Protein AF-A0A537KUQ1-F1 (afdb_monomer)

Radius of gyration: 18.04 Å; Cα contacts (8 Å, |Δi|>4): 59; chains: 1; bounding box: 42×28×40 Å

Sequence (91 aa):
MAKSVTTCGCISVNAVKQKFPTDVSLRELKQFMATHLAGEMCDKCREVVETEIGTTLFYLAALCGLLDLNLEEVLEKEHARVSALGVFNLT

Mean predicted aligned error: 4.82 Å

Structure (mmCIF, N/CA/C/O backbone):
data_AF-A0A537KUQ1-F1
#
_entry.id   AF-A0A537KUQ1-F1
#
loop_
_atom_site.group_PDB
_atom_site.id
_atom_site.type_symbol
_atom_site.label_atom_id
_atom_site.label_alt_id
_atom_site.label_comp_id
_atom_site.label_asym_id
_atom_site.label_entity_id
_atom_site.label_seq_id
_atom_site.pdbx_PDB_ins_code
_atom_site.Cartn_x
_atom_site.Cartn_y
_atom_site.Cartn_z
_atom_site.occupancy
_atom_site.B_iso_or_equiv
_atom_site.auth_seq_id
_atom_site.auth_comp_id
_atom_site.auth_asym_id
_atom_site.auth_atom_id
_atom_site.pdbx_PDB_model_num
ATOM 1 N N . MET A 1 1 ? -4.894 -9.682 -6.428 1.00 83.31 1 MET A N 1
ATOM 2 C CA . MET A 1 1 ? -3.635 -9.844 -7.195 1.00 83.31 1 MET A CA 1
ATOM 3 C C . MET A 1 1 ? -3.465 -11.218 -7.851 1.00 83.31 1 MET A C 1
ATOM 5 O O . MET A 1 1 ? -3.402 -11.263 -9.067 1.00 83.31 1 MET A O 1
ATOM 9 N N . ALA A 1 2 ? -3.415 -12.353 -7.135 1.00 91.25 2 ALA A N 1
ATOM 10 C CA . ALA A 1 2 ? -3.176 -13.657 -7.793 1.00 91.25 2 ALA A CA 1
ATOM 11 C C . ALA A 1 2 ? -4.200 -13.967 -8.907 1.00 91.25 2 ALA A C 1
ATOM 13 O O . 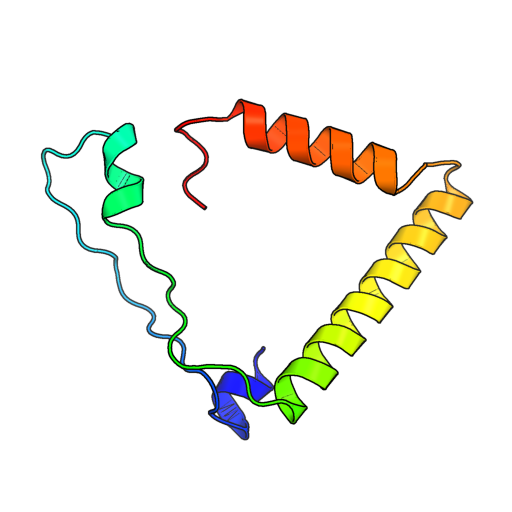ALA A 1 2 ? -3.823 -14.228 -10.045 1.00 91.25 2 ALA A O 1
ATOM 14 N N . LYS A 1 3 ? -5.497 -13.801 -8.612 1.00 91.88 3 LYS A N 1
ATOM 15 C CA . LYS A 1 3 ? -6.597 -13.974 -9.577 1.00 91.88 3 LYS A CA 1
ATOM 16 C C . LYS A 1 3 ? -6.461 -13.105 -10.833 1.00 91.88 3 LYS A C 1
ATOM 18 O O . LYS A 1 3 ? -6.796 -13.57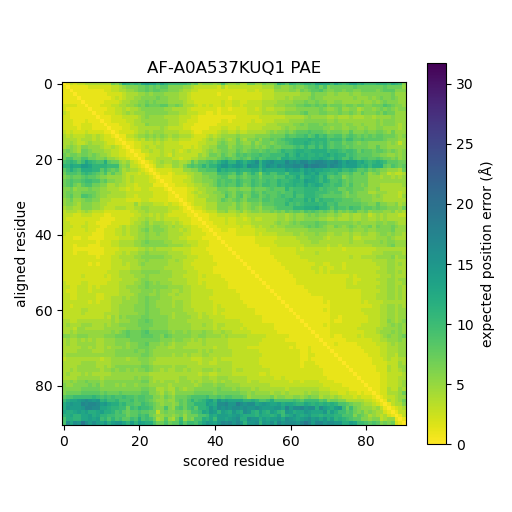3 -11.916 1.00 91.88 3 LYS A O 1
ATOM 23 N N . SER A 1 4 ? -6.010 -11.855 -10.702 1.00 95.94 4 SER A N 1
ATOM 24 C CA . SER A 1 4 ? -5.883 -10.931 -11.839 1.00 95.94 4 SER A CA 1
ATOM 25 C C . SER A 1 4 ? -4.752 -11.329 -12.793 1.00 95.94 4 SER A C 1
ATOM 27 O O . SER A 1 4 ? -4.815 -10.974 -13.964 1.00 95.94 4 SER A O 1
ATOM 29 N N . VAL A 1 5 ? -3.778 -12.111 -12.310 1.00 96.69 5 VAL A N 1
ATOM 30 C CA . VAL A 1 5 ? -2.645 -12.632 -13.090 1.00 96.69 5 VAL A CA 1
ATOM 31 C C . VAL A 1 5 ? -2.923 -14.026 -13.651 1.00 96.69 5 VAL A C 1
ATOM 33 O O . VAL A 1 5 ? -2.633 -14.288 -14.811 1.00 96.69 5 VAL A O 1
ATOM 36 N N . THR A 1 6 ? -3.477 -14.935 -12.845 1.00 94.50 6 THR A N 1
ATOM 37 C CA . THR A 1 6 ? -3.589 -16.354 -13.220 1.00 94.50 6 THR A CA 1
ATOM 38 C C . THR A 1 6 ? -4.909 -16.683 -13.907 1.00 94.50 6 THR A C 1
ATOM 40 O O . THR A 1 6 ? -4.917 -17.249 -14.993 1.00 94.50 6 THR A O 1
ATOM 43 N N . THR A 1 7 ? -6.035 -16.348 -13.274 1.00 95.62 7 THR A N 1
ATOM 44 C CA . THR A 1 7 ? -7.370 -16.756 -13.737 1.00 95.62 7 THR A CA 1
ATOM 45 C C . THR A 1 7 ? -7.986 -15.746 -14.697 1.00 95.62 7 THR A C 1
ATOM 47 O O . THR A 1 7 ? -8.580 -16.136 -15.693 1.00 95.62 7 THR A O 1
ATOM 50 N N . CYS A 1 8 ? -7.897 -14.452 -14.382 1.00 96.75 8 CYS A N 1
ATOM 51 C CA . CYS A 1 8 ? -8.459 -13.395 -15.222 1.00 96.75 8 CYS A CA 1
ATOM 52 C C . CYS A 1 8 ? -7.494 -12.964 -16.330 1.00 96.75 8 CYS A C 1
ATOM 54 O O . CYS A 1 8 ? -7.944 -12.639 -17.422 1.00 96.75 8 CYS A O 1
ATOM 56 N N . GLY A 1 9 ? -6.192 -12.907 -16.032 1.00 96.12 9 GLY A N 1
ATOM 57 C CA . GLY A 1 9 ? -5.15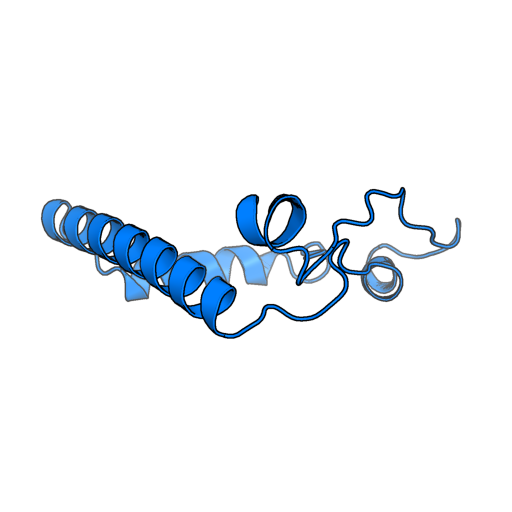8 -12.503 -16.986 1.00 96.12 9 GLY A CA 1
ATOM 58 C C . GLY A 1 9 ? -5.224 -11.042 -17.447 1.00 96.12 9 GLY A C 1
ATOM 59 O O . GLY A 1 9 ? -4.661 -10.723 -18.488 1.00 96.12 9 GLY A O 1
ATOM 60 N N . CYS A 1 10 ? -5.904 -10.146 -16.716 1.00 97.75 10 CYS A N 1
ATOM 61 C CA . CYS A 1 10 ? -5.977 -8.723 -17.085 1.00 97.75 10 CYS A CA 1
ATOM 62 C C . CYS A 1 10 ? -4.648 -7.981 -16.857 1.00 97.75 10 CYS A C 1
ATOM 64 O O . CYS A 1 10 ? -4.392 -6.957 -17.479 1.00 97.75 10 CYS A O 1
ATOM 66 N N . ILE A 1 11 ? -3.796 -8.508 -15.976 1.00 97.06 11 ILE A N 1
ATOM 67 C CA . ILE A 1 11 ? -2.423 -8.037 -15.778 1.00 97.06 11 ILE A CA 1
ATOM 68 C C . ILE A 1 11 ? -1.464 -9.226 -15.821 1.00 97.06 11 ILE A C 1
ATOM 70 O O . ILE A 1 11 ? -1.854 -10.353 -15.516 1.00 97.06 11 ILE A O 1
ATOM 74 N N . SER A 1 12 ? -0.199 -8.980 -16.135 1.00 96.75 12 SER A N 1
ATOM 75 C CA . SER A 1 12 ? 0.872 -9.975 -16.067 1.00 96.75 12 SER A CA 1
ATOM 76 C C . SER A 1 12 ? 2.005 -9.519 -15.149 1.00 96.75 12 SER A C 1
ATOM 78 O O . SER A 1 12 ? 2.185 -8.327 -14.899 1.00 96.75 12 SER A O 1
ATOM 80 N N . VAL A 1 13 ? 2.762 -10.488 -14.621 1.00 95.69 13 VAL A N 1
ATOM 81 C CA . VAL A 1 13 ? 3.968 -10.248 -13.817 1.00 95.69 13 VAL A CA 1
ATOM 82 C C . VAL A 1 13 ? 5.185 -10.672 -14.633 1.00 95.69 13 VAL A C 1
ATOM 84 O O . VAL A 1 13 ? 5.389 -11.858 -14.882 1.00 95.69 13 VAL A O 1
ATOM 87 N N . ASN A 1 14 ? 6.015 -9.709 -15.019 1.00 93.62 14 ASN A N 1
ATOM 88 C CA . ASN A 1 14 ? 7.236 -9.928 -15.787 1.00 93.62 14 ASN A CA 1
ATOM 89 C C . ASN A 1 14 ? 8.445 -9.964 -14.848 1.00 93.62 14 ASN A C 1
ATOM 91 O O . ASN A 1 14 ? 9.177 -8.987 -14.743 1.00 93.62 14 ASN A O 1
ATOM 95 N N . ALA A 1 15 ? 8.652 -11.072 -14.135 1.00 90.75 15 ALA A N 1
ATOM 96 C CA . ALA A 1 15 ? 9.728 -11.198 -13.150 1.00 90.75 15 ALA A CA 1
ATOM 97 C C . ALA A 1 15 ? 11.111 -11.322 -13.820 1.00 90.75 15 ALA A C 1
ATOM 99 O O . ALA A 1 15 ? 11.574 -12.414 -14.145 1.00 90.75 15 ALA A O 1
ATOM 100 N N . VAL A 1 16 ? 11.779 -10.185 -14.021 1.00 90.69 16 VAL A N 1
ATOM 101 C CA . VAL A 1 16 ? 13.119 -10.110 -14.614 1.00 90.69 16 VAL A CA 1
ATOM 102 C C . VAL A 1 16 ? 14.042 -9.217 -13.792 1.00 90.69 16 VAL A C 1
ATOM 104 O O . VAL A 1 16 ? 13.607 -8.250 -13.156 1.00 90.69 16 VAL A O 1
ATOM 107 N N . LYS A 1 17 ? 15.346 -9.524 -13.828 1.00 89.62 17 LYS A N 1
ATOM 108 C CA . LYS A 1 17 ? 16.374 -8.638 -13.274 1.00 89.62 17 LYS A CA 1
ATOM 109 C C . LYS A 1 17 ? 16.354 -7.319 -14.050 1.00 89.62 17 LYS A C 1
ATOM 111 O O . LYS A 1 17 ? 16.507 -7.325 -15.272 1.00 89.62 17 LYS A O 1
ATOM 116 N N . GLN A 1 18 ? 16.175 -6.207 -13.339 1.00 88.44 18 GLN A N 1
ATOM 117 C CA . GLN A 1 18 ? 16.213 -4.877 -13.943 1.00 88.44 18 GLN A CA 1
ATOM 118 C C . GLN A 1 18 ? 17.625 -4.558 -14.439 1.00 88.44 18 GLN A C 1
ATOM 120 O O . GLN A 1 18 ? 18.618 -4.956 -13.824 1.00 88.44 18 GLN A O 1
ATOM 125 N N . LYS A 1 19 ? 17.702 -3.884 -15.587 1.00 89.25 19 LYS A N 1
ATOM 126 C CA . LYS A 1 19 ? 18.957 -3.535 -16.254 1.00 89.25 19 LYS A CA 1
ATOM 127 C C . LYS A 1 19 ? 19.215 -2.046 -16.073 1.00 89.25 19 LYS A C 1
ATOM 129 O O . LYS A 1 19 ? 18.344 -1.239 -16.369 1.00 89.25 19 LYS A O 1
ATOM 134 N N . PHE A 1 20 ? 20.418 -1.709 -15.637 1.00 90.00 20 PHE A N 1
ATOM 135 C CA . PHE A 1 20 ? 20.900 -0.341 -15.491 1.00 90.00 20 PHE A CA 1
ATOM 136 C C . PHE A 1 20 ? 22.410 -0.307 -15.789 1.00 90.00 20 PHE A C 1
ATOM 138 O O . PHE A 1 20 ? 23.063 -1.353 -15.679 1.00 90.00 20 PHE A O 1
ATOM 145 N N . PRO A 1 21 ? 22.966 0.844 -16.207 1.00 90.75 21 PRO A N 1
ATOM 146 C CA . PRO A 1 21 ? 24.398 0.989 -16.463 1.00 90.75 21 PRO A CA 1
ATOM 147 C C . PRO A 1 21 ? 25.242 0.722 -15.209 1.00 90.75 21 PRO A C 1
ATOM 149 O O . PRO A 1 21 ? 24.806 0.981 -14.089 1.00 90.75 21 PRO A O 1
ATOM 152 N N . THR A 1 22 ? 26.462 0.213 -15.379 1.00 86.75 22 THR A N 1
ATOM 153 C CA . THR A 1 22 ? 27.390 -0.053 -14.261 1.00 86.75 22 THR A CA 1
ATOM 154 C C . THR A 1 22 ? 27.920 1.214 -13.587 1.00 86.75 22 THR A C 1
ATOM 156 O O . THR A 1 22 ? 28.419 1.143 -12.470 1.00 86.75 22 THR A O 1
ATOM 159 N N . ASP A 1 23 ? 27.821 2.353 -14.263 1.00 89.00 23 ASP A N 1
ATOM 160 C CA . ASP A 1 23 ? 28.327 3.672 -13.882 1.00 89.00 23 ASP A CA 1
ATOM 161 C C . ASP A 1 23 ? 27.224 4.637 -13.408 1.00 89.00 23 ASP A C 1
ATOM 163 O O . ASP A 1 23 ? 27.457 5.836 -13.282 1.00 89.00 23 ASP A O 1
ATOM 167 N N . VAL A 1 24 ? 26.026 4.124 -13.107 1.00 90.69 24 VAL A N 1
ATOM 168 C CA . VAL A 1 24 ? 24.898 4.938 -12.635 1.00 90.69 24 VAL A CA 1
ATOM 169 C C . VAL A 1 24 ? 25.009 5.259 -11.142 1.00 90.69 24 VAL A C 1
ATOM 171 O O . VAL A 1 24 ? 25.297 4.383 -10.319 1.00 90.69 24 VAL A O 1
ATOM 174 N N . SER A 1 25 ? 24.742 6.508 -10.754 1.00 88.19 25 SER A N 1
ATOM 175 C CA . SER A 1 25 ? 24.643 6.853 -9.335 1.00 88.19 25 SER A CA 1
ATOM 176 C C . SER A 1 25 ? 23.340 6.325 -8.726 1.00 88.19 25 SER A C 1
ATOM 178 O O . SER A 1 25 ? 22.330 6.144 -9.407 1.00 88.19 25 SER A O 1
ATOM 180 N N . LEU A 1 26 ? 23.310 6.144 -7.403 1.00 84.56 26 LEU A N 1
ATOM 181 C CA . LEU A 1 26 ? 22.089 5.724 -6.706 1.00 84.56 26 LEU A CA 1
ATOM 182 C C . LEU A 1 26 ? 20.903 6.675 -6.962 1.00 84.56 26 LEU A C 1
ATOM 184 O O . LEU A 1 26 ? 19.764 6.227 -7.054 1.00 84.56 26 LEU A O 1
ATOM 188 N N . ARG A 1 27 ? 21.172 7.980 -7.118 1.00 84.25 27 ARG A N 1
ATOM 189 C CA . ARG A 1 27 ? 20.139 8.993 -7.396 1.00 84.25 27 ARG A CA 1
ATOM 190 C C . ARG A 1 27 ? 19.499 8.813 -8.770 1.00 84.25 27 ARG A C 1
ATOM 192 O O . ARG A 1 27 ? 18.325 9.123 -8.943 1.00 84.25 27 ARG A O 1
ATOM 199 N N . GLU A 1 28 ? 20.267 8.325 -9.734 1.00 86.06 28 GLU A N 1
ATOM 200 C CA . GLU A 1 28 ? 19.823 8.106 -11.111 1.00 86.06 28 GLU A CA 1
ATOM 201 C C . GLU A 1 28 ? 19.211 6.712 -11.295 1.00 86.06 28 GLU A C 1
ATOM 203 O O . GLU A 1 28 ? 18.440 6.509 -12.229 1.00 86.06 28 GLU A O 1
ATOM 208 N N . LEU A 1 29 ? 19.467 5.770 -10.376 1.00 87.19 29 LEU A N 1
ATOM 209 C CA . LEU A 1 29 ? 18.977 4.389 -10.442 1.00 87.19 29 LEU A CA 1
ATOM 210 C C . LEU A 1 29 ? 17.454 4.306 -10.630 1.00 87.19 29 LEU A C 1
ATOM 212 O O . LEU A 1 29 ? 16.984 3.497 -11.427 1.00 87.19 29 LEU A O 1
ATOM 216 N N . LYS A 1 30 ? 16.687 5.180 -9.960 1.00 84.75 30 LYS A N 1
ATOM 217 C CA . LYS A 1 30 ? 15.217 5.222 -10.057 1.00 84.75 30 LYS A CA 1
ATOM 218 C C . LYS A 1 30 ? 14.719 5.417 -11.497 1.00 84.75 30 LYS A C 1
ATOM 220 O O . LYS A 1 30 ? 13.653 4.919 -11.835 1.00 84.75 30 LYS A O 1
ATOM 225 N N . GLN A 1 31 ? 15.500 6.075 -12.358 1.00 86.31 31 GLN A N 1
ATOM 226 C CA . GLN A 1 31 ? 15.159 6.302 -13.771 1.00 86.31 31 GLN A CA 1
ATOM 227 C C . GLN A 1 31 ? 15.210 5.015 -14.612 1.00 86.31 31 GLN A C 1
ATOM 229 O O . GLN A 1 31 ? 14.627 4.961 -15.691 1.00 86.31 31 GLN A O 1
ATOM 234 N N . PHE A 1 32 ? 15.891 3.979 -14.117 1.00 87.75 32 PHE A N 1
ATOM 235 C CA . PHE A 1 32 ? 16.036 2.679 -14.776 1.00 87.75 32 PHE A CA 1
ATOM 236 C C . PHE A 1 32 ? 15.155 1.591 -14.147 1.00 87.75 32 PHE A C 1
ATOM 238 O O . PHE A 1 32 ? 15.139 0.454 -14.625 1.00 87.75 32 PHE A O 1
ATOM 245 N N . MET A 1 33 ? 14.429 1.918 -13.075 1.00 86.62 33 MET A N 1
ATOM 246 C CA . MET A 1 33 ? 13.507 0.993 -12.429 1.00 86.62 33 MET A CA 1
ATOM 247 C C . MET A 1 33 ? 12.131 1.083 -13.088 1.00 86.62 33 MET A C 1
ATOM 249 O O . MET A 1 33 ? 11.615 2.164 -13.355 1.00 86.62 33 MET A O 1
ATOM 253 N N . ALA A 1 34 ? 11.524 -0.072 -13.342 1.00 86.38 34 ALA A N 1
ATOM 254 C CA . ALA A 1 34 ? 10.179 -0.180 -13.894 1.00 86.38 34 ALA A CA 1
ATOM 255 C C . ALA A 1 34 ? 9.332 -1.108 -13.025 1.00 86.38 34 ALA A C 1
ATOM 257 O O . ALA A 1 34 ? 9.848 -2.015 -12.376 1.00 86.38 34 ALA A O 1
ATOM 258 N N . THR A 1 35 ? 8.016 -0.930 -13.032 1.00 90.31 35 THR A N 1
ATOM 259 C CA . THR A 1 35 ? 7.138 -1.923 -12.409 1.00 90.31 35 THR A CA 1
ATOM 260 C C . THR A 1 35 ? 7.277 -3.275 -13.116 1.00 90.31 35 THR A C 1
ATOM 262 O O . THR A 1 35 ? 7.425 -3.348 -14.337 1.00 90.31 35 THR A O 1
ATOM 265 N N . HIS A 1 36 ? 7.220 -4.367 -12.352 1.00 93.00 36 HIS A N 1
ATOM 266 C CA . HIS A 1 36 ? 7.140 -5.719 -12.913 1.00 93.00 36 HIS A CA 1
ATOM 267 C C . HIS A 1 36 ? 5.722 -6.085 -13.369 1.00 93.00 36 HIS A C 1
ATOM 269 O O . HIS A 1 36 ? 5.520 -7.182 -13.883 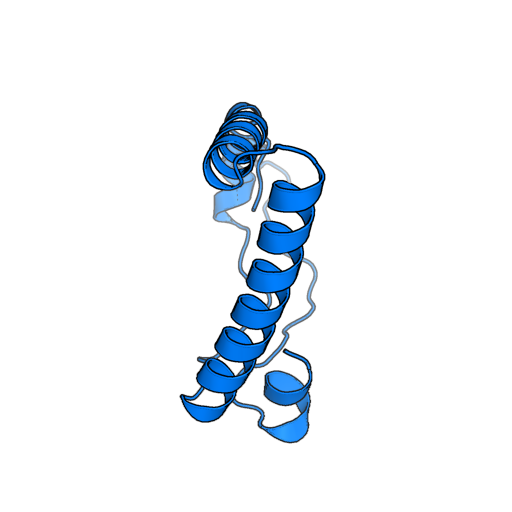1.00 93.00 36 HIS A O 1
ATOM 275 N N . LEU A 1 37 ? 4.743 -5.197 -13.184 1.00 93.75 37 LEU A N 1
ATOM 276 C CA . LEU A 1 37 ? 3.373 -5.387 -13.649 1.00 93.75 37 LEU A CA 1
ATOM 277 C C . LEU A 1 37 ? 3.190 -4.802 -15.050 1.00 93.75 37 LEU A C 1
ATOM 279 O O . LEU A 1 37 ? 3.595 -3.673 -15.310 1.00 93.75 37 LEU A O 1
ATOM 283 N N . ALA A 1 38 ? 2.539 -5.554 -15.933 1.00 94.88 38 ALA A N 1
ATOM 284 C CA . ALA A 1 38 ? 2.107 -5.070 -17.240 1.00 94.88 38 ALA A CA 1
ATOM 285 C C . ALA A 1 38 ? 0.605 -5.297 -17.443 1.00 94.88 38 ALA A C 1
ATOM 287 O O . ALA A 1 38 ? 0.025 -6.228 -16.882 1.00 94.88 38 ALA A O 1
ATOM 288 N N . GLY A 1 39 ? -0.005 -4.453 -18.276 1.00 94.94 39 GLY A N 1
ATOM 289 C CA . GLY A 1 39 ? -1.450 -4.429 -18.500 1.00 94.94 39 GLY A CA 1
ATOM 290 C C . GLY A 1 39 ? -2.195 -3.559 -17.490 1.00 94.94 39 GLY A C 1
ATOM 291 O O . GLY A 1 39 ? -1.600 -2.939 -16.609 1.00 94.94 39 GLY A O 1
ATOM 292 N N . GLU A 1 40 ? -3.517 -3.530 -17.625 1.00 95.50 40 GLU A N 1
ATOM 293 C CA . GLU A 1 40 ? -4.405 -2.748 -16.773 1.00 95.50 40 GLU A CA 1
ATOM 294 C C . GLU A 1 40 ? -5.463 -3.649 -16.147 1.00 95.50 40 GLU A C 1
ATOM 296 O O . GLU A 1 40 ? -6.033 -4.540 -16.780 1.00 95.50 40 GLU A O 1
ATOM 301 N N . MET A 1 41 ? -5.723 -3.426 -14.862 1.00 95.81 41 MET A N 1
ATOM 302 C CA . MET A 1 41 ? -6.722 -4.205 -14.150 1.00 95.81 41 MET A CA 1
ATOM 303 C C . MET A 1 41 ? -8.117 -3.876 -14.687 1.00 95.81 41 MET A C 1
ATOM 305 O O . MET A 1 41 ? -8.514 -2.713 -14.674 1.00 95.81 41 MET A O 1
ATOM 309 N N . CYS A 1 42 ? -8.863 -4.897 -15.115 1.00 97.94 42 CYS A N 1
ATOM 310 C CA . CYS A 1 42 ? -10.257 -4.724 -15.517 1.00 97.94 42 CYS A CA 1
ATOM 311 C C . CYS A 1 42 ? -11.143 -4.390 -14.309 1.00 97.94 42 CYS A C 1
ATOM 313 O O . CYS A 1 42 ? -10.803 -4.746 -13.174 1.00 97.94 42 CYS A O 1
ATOM 315 N N . ASP A 1 43 ? -12.306 -3.788 -14.558 1.00 97.94 43 ASP A N 1
ATOM 316 C CA . ASP A 1 43 ? -13.226 -3.306 -13.517 1.00 97.94 43 ASP A CA 1
ATOM 317 C C . ASP A 1 43 ? -13.548 -4.377 -12.472 1.00 97.94 43 ASP A C 1
ATOM 319 O O . ASP A 1 43 ? -13.432 -4.146 -11.273 1.00 97.94 43 ASP A O 1
ATOM 323 N N . LYS A 1 44 ? -13.821 -5.607 -12.918 1.00 97.00 44 LYS A N 1
ATOM 324 C CA . LYS A 1 44 ? -14.132 -6.731 -12.026 1.00 97.00 44 LYS A CA 1
ATOM 325 C C . LYS A 1 44 ? -12.973 -7.109 -11.102 1.00 97.00 44 LYS A C 1
ATOM 327 O O . LYS A 1 44 ? -13.189 -7.523 -9.967 1.00 97.00 44 LYS A O 1
ATOM 332 N N . CYS A 1 45 ? -11.734 -7.072 -11.590 1.00 97.75 45 CYS A N 1
ATOM 333 C CA . CYS A 1 45 ? -10.579 -7.364 -10.742 1.00 97.75 45 CYS A CA 1
ATOM 334 C C . CYS A 1 45 ? -10.255 -6.192 -9.818 1.00 97.75 45 CYS A C 1
ATOM 336 O O . CYS A 1 45 ? -9.862 -6.436 -8.677 1.00 97.75 45 CYS A O 1
ATOM 338 N N . ARG A 1 46 ? -10.455 -4.962 -10.298 1.00 97.31 46 ARG A N 1
ATOM 339 C CA . ARG A 1 46 ? -10.267 -3.732 -9.533 1.00 97.31 46 ARG A CA 1
ATOM 340 C C . ARG A 1 46 ? -11.224 -3.663 -8.351 1.00 97.31 46 ARG A C 1
ATOM 342 O O . ARG A 1 46 ? -10.750 -3.545 -7.230 1.00 97.31 46 ARG A O 1
ATOM 349 N N . GLU A 1 47 ? -12.516 -3.867 -8.584 1.00 97.38 47 GLU A N 1
ATOM 350 C CA . GLU A 1 47 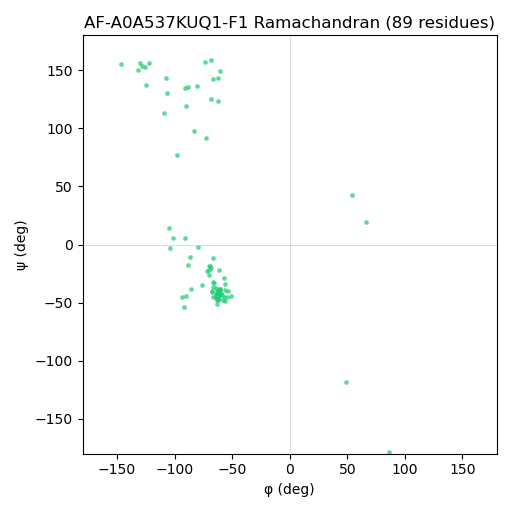? -13.555 -3.887 -7.548 1.00 97.38 47 GLU A CA 1
ATOM 351 C C . GLU A 1 47 ? -13.226 -4.889 -6.432 1.00 97.38 47 GLU A C 1
ATOM 353 O O . GLU A 1 47 ? -13.298 -4.572 -5.245 1.00 97.38 47 GLU A O 1
ATOM 358 N N . VAL A 1 48 ? -12.790 -6.098 -6.805 1.00 96.50 48 VAL A N 1
ATOM 359 C CA . VAL A 1 48 ? -12.378 -7.112 -5.825 1.00 96.50 48 VAL A CA 1
ATOM 360 C C . VAL A 1 48 ? -11.173 -6.631 -5.019 1.00 96.50 48 VAL A C 1
ATOM 362 O O . VAL A 1 48 ? -11.180 -6.737 -3.801 1.00 96.50 48 VAL A O 1
ATOM 365 N N . VAL A 1 49 ? -10.133 -6.094 -5.665 1.00 96.56 49 VAL A N 1
ATOM 366 C CA . VAL A 1 49 ? -8.943 -5.602 -4.951 1.00 96.56 49 VAL A CA 1
ATOM 367 C C . VAL A 1 49 ? -9.292 -4.446 -4.011 1.00 96.56 49 VAL A C 1
ATOM 369 O O . VAL A 1 49 ? -8.841 -4.449 -2.869 1.00 96.56 49 VAL A O 1
ATOM 372 N N . GLU A 1 50 ? -10.117 -3.501 -4.454 1.00 97.38 50 GLU A N 1
ATOM 373 C CA . GLU A 1 50 ? -10.598 -2.387 -3.633 1.00 97.38 50 GLU A CA 1
ATOM 374 C C . GLU A 1 50 ? -11.410 -2.877 -2.427 1.00 97.38 50 GLU A C 1
ATOM 376 O O . GLU A 1 50 ? -11.202 -2.392 -1.316 1.00 97.38 50 GLU A O 1
ATOM 381 N N . THR A 1 51 ? -12.254 -3.898 -2.605 1.00 97.38 51 THR A N 1
ATOM 382 C CA . THR A 1 51 ? -13.033 -4.512 -1.515 1.00 97.38 51 THR A CA 1
ATOM 383 C C . THR A 1 51 ? -12.137 -5.150 -0.450 1.00 97.38 51 THR A C 1
ATOM 385 O O . THR A 1 51 ? -12.341 -4.944 0.750 1.00 97.38 51 THR A O 1
ATOM 388 N N . GLU A 1 52 ? -11.113 -5.899 -0.866 1.00 97.00 52 GLU A N 1
ATOM 389 C CA . GLU A 1 52 ? -10.168 -6.534 0.064 1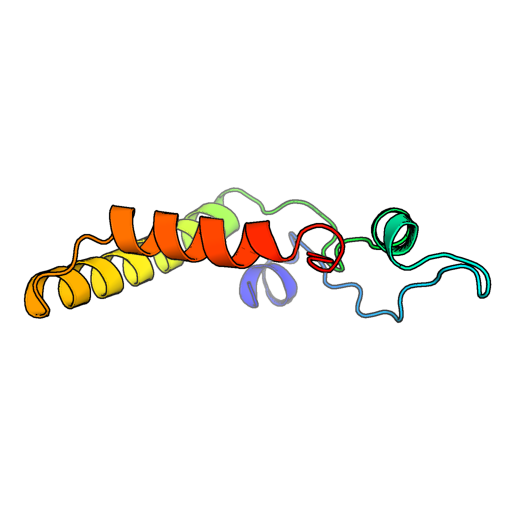.00 97.00 52 GLU A CA 1
ATOM 390 C C . GLU A 1 52 ? -9.314 -5.490 0.806 1.00 97.00 52 GLU A C 1
ATOM 392 O O . GLU A 1 52 ? -9.084 -5.599 2.016 1.00 97.00 52 GLU A O 1
ATOM 397 N N . ILE A 1 53 ? -8.879 -4.435 0.103 1.00 97.62 53 ILE A N 1
ATOM 398 C CA . ILE A 1 53 ? -8.164 -3.301 0.708 1.00 97.62 53 ILE A CA 1
ATOM 399 C C . ILE A 1 53 ? -9.063 -2.592 1.726 1.00 97.62 53 ILE A C 1
ATOM 401 O O . ILE A 1 53 ? -8.634 -2.367 2.855 1.00 97.62 53 ILE A O 1
ATOM 405 N N . GLY A 1 54 ? -10.311 -2.286 1.368 1.00 97.75 54 GLY A N 1
ATOM 406 C CA . GLY A 1 54 ? -11.275 -1.643 2.263 1.00 97.75 54 GLY A CA 1
ATOM 407 C C . GLY A 1 54 ? -11.544 -2.470 3.521 1.00 97.75 54 GLY A C 1
ATOM 408 O O . GLY A 1 54 ? -11.540 -1.935 4.628 1.00 97.75 54 GLY A O 1
ATOM 409 N N . THR A 1 55 ? -11.674 -3.789 3.374 1.00 98.19 55 THR A N 1
ATOM 410 C CA . THR A 1 55 ? -11.825 -4.717 4.506 1.00 98.19 55 THR A CA 1
ATOM 411 C C . THR A 1 55 ? -10.599 -4.691 5.421 1.00 98.19 55 THR A C 1
ATOM 413 O O . THR A 1 55 ? -10.723 -4.647 6.644 1.00 98.19 55 THR A O 1
ATOM 416 N N . THR A 1 56 ? -9.398 -4.652 4.843 1.00 97.88 56 THR A N 1
ATOM 417 C CA . THR A 1 56 ? -8.147 -4.547 5.609 1.00 97.88 56 THR A CA 1
ATOM 418 C C . THR A 1 56 ? -8.068 -3.219 6.367 1.00 97.88 56 THR A C 1
ATOM 420 O O . THR A 1 56 ? -7.744 -3.203 7.554 1.00 97.88 56 THR A O 1
ATOM 423 N N . LEU A 1 57 ? -8.420 -2.107 5.712 1.00 97.62 57 LEU A N 1
ATOM 424 C CA . LEU A 1 57 ? -8.475 -0.778 6.328 1.00 97.62 57 LEU A CA 1
ATOM 425 C C . LEU A 1 57 ? -9.491 -0.715 7.471 1.00 97.62 57 LEU A C 1
ATOM 427 O O . LEU A 1 57 ? -9.193 -0.120 8.502 1.00 97.62 57 LEU A O 1
ATOM 431 N N . PHE A 1 58 ? -10.650 -1.364 7.332 1.00 97.75 58 PHE A N 1
ATOM 432 C CA . PHE A 1 58 ? -11.636 -1.471 8.408 1.00 97.75 58 PHE A CA 1
ATOM 433 C C . PHE A 1 58 ? -11.039 -2.125 9.660 1.00 97.75 58 PHE A C 1
ATOM 435 O O . PHE A 1 58 ? -11.170 -1.584 10.758 1.00 97.75 58 PHE A O 1
ATOM 442 N N . TYR A 1 59 ? -10.338 -3.251 9.508 1.00 98.25 59 TYR A N 1
ATOM 443 C CA . TYR A 1 59 ? -9.712 -3.923 10.648 1.00 98.25 59 TYR A CA 1
ATOM 444 C C . TYR A 1 59 ? -8.571 -3.105 11.263 1.00 98.25 59 TYR A C 1
ATOM 446 O O . TYR A 1 59 ? -8.435 -3.083 12.486 1.00 98.25 59 TYR A O 1
ATOM 454 N N . LEU A 1 60 ? -7.788 -2.393 10.447 1.00 98.25 60 LEU A N 1
ATOM 455 C CA . LEU A 1 60 ? -6.765 -1.469 10.944 1.00 98.25 60 LEU A CA 1
ATOM 456 C C . LEU A 1 60 ? -7.387 -0.307 11.730 1.00 98.25 60 LEU A C 1
ATOM 458 O O . LEU A 1 60 ? -6.933 -0.008 12.830 1.00 98.25 60 LEU A O 1
ATOM 462 N N . ALA A 1 61 ? -8.459 0.300 11.217 1.00 97.88 61 ALA A N 1
ATOM 463 C CA . ALA A 1 61 ? -9.181 1.368 11.902 1.00 97.88 61 ALA A CA 1
ATOM 464 C C . ALA A 1 61 ? -9.808 0.885 13.221 1.00 97.88 61 ALA A C 1
ATOM 466 O O . ALA A 1 61 ? -9.718 1.574 14.236 1.00 97.88 61 ALA A O 1
ATOM 467 N N . ALA A 1 62 ? -10.392 -0.317 13.234 1.00 98.38 62 ALA A N 1
ATOM 468 C CA . ALA A 1 62 ? -10.931 -0.925 14.448 1.00 98.38 62 ALA A CA 1
ATOM 469 C C . ALA A 1 62 ? -9.837 -1.150 15.504 1.00 98.38 62 ALA A C 1
ATOM 471 O O . ALA A 1 62 ? -10.037 -0.837 16.676 1.00 98.38 62 ALA A O 1
ATOM 472 N N . LEU A 1 63 ? -8.662 -1.639 15.091 1.00 98.50 63 LEU A N 1
ATOM 473 C CA . LEU A 1 63 ? -7.511 -1.797 15.979 1.00 98.50 63 LEU A CA 1
ATOM 474 C C . LEU A 1 63 ? -7.033 -0.450 16.533 1.00 98.50 63 LEU A C 1
ATOM 476 O O . LEU A 1 63 ? -6.777 -0.347 17.729 1.00 98.50 63 LEU A O 1
ATOM 480 N N . CYS A 1 64 ? -6.953 0.583 15.691 1.00 98.31 64 CYS A N 1
ATOM 481 C CA . CYS A 1 64 ? -6.637 1.938 16.131 1.00 98.31 64 CYS A CA 1
ATOM 482 C C . CYS A 1 64 ? -7.625 2.426 17.199 1.00 98.31 64 CYS A C 1
ATOM 484 O O . CYS A 1 64 ? -7.192 2.910 18.239 1.00 98.31 64 CYS A O 1
ATOM 486 N N . GLY A 1 65 ? -8.928 2.204 17.001 1.00 97.94 65 GLY A N 1
ATOM 487 C CA . GLY A 1 65 ? -9.954 2.5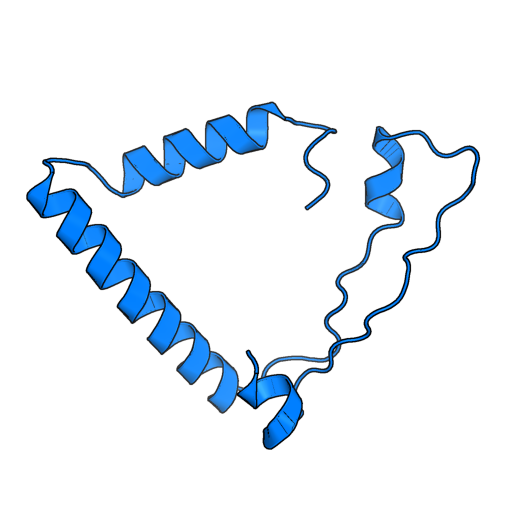55 17.985 1.00 97.94 65 GLY A CA 1
ATOM 488 C C . GLY A 1 65 ? -9.792 1.837 19.331 1.00 97.94 65 GLY A C 1
ATOM 489 O O . GLY A 1 65 ? -9.984 2.450 20.375 1.00 97.94 65 GLY A O 1
ATOM 490 N N . LEU A 1 66 ? -9.390 0.560 19.331 1.00 98.56 66 LEU A N 1
ATOM 491 C CA . LEU A 1 66 ? -9.121 -0.195 20.566 1.00 98.56 66 LEU A CA 1
ATOM 492 C C . LEU A 1 66 ? -7.865 0.279 21.310 1.00 98.56 66 LEU A C 1
ATOM 494 O O . LEU A 1 66 ? -7.758 0.074 22.517 1.00 98.56 66 LEU A O 1
ATOM 498 N N . LEU A 1 67 ? -6.910 0.866 20.591 1.00 98.44 67 LEU A N 1
ATOM 499 C CA . LEU A 1 67 ? -5.624 1.318 21.122 1.00 98.44 67 LEU A CA 1
ATOM 500 C C . LEU A 1 67 ? -5.567 2.833 21.365 1.00 98.44 67 LEU A C 1
ATOM 502 O O . LEU A 1 67 ? -4.497 3.333 21.702 1.00 98.44 67 LEU A O 1
ATOM 506 N N . ASP A 1 68 ? -6.687 3.544 21.188 1.00 97.94 68 ASP A N 1
ATOM 507 C CA . ASP A 1 68 ? -6.764 5.011 21.250 1.00 97.94 68 ASP A CA 1
ATOM 508 C C . ASP A 1 68 ? -5.751 5.698 20.309 1.00 97.94 68 ASP A C 1
ATOM 510 O O . ASP A 1 68 ? -5.049 6.645 20.659 1.00 97.94 68 ASP A O 1
ATOM 514 N N . LEU A 1 69 ? -5.629 5.166 19.089 1.00 98.31 69 LEU A N 1
ATOM 515 C CA . LEU A 1 69 ? -4.778 5.703 18.029 1.00 98.31 69 LEU A CA 1
ATOM 516 C C . LEU A 1 69 ? -5.625 6.364 16.941 1.00 98.31 69 LEU A C 1
ATOM 518 O O . LEU A 1 69 ? -6.667 5.847 16.538 1.00 98.31 69 LEU A O 1
ATOM 522 N N . ASN A 1 70 ? -5.118 7.459 16.380 1.00 97.44 70 ASN A N 1
ATOM 523 C CA . ASN A 1 70 ? -5.674 8.065 15.178 1.00 97.44 70 ASN A CA 1
ATOM 524 C C . ASN A 1 70 ? -4.997 7.466 13.926 1.00 97.44 70 ASN A C 1
ATOM 526 O O . ASN A 1 70 ? -3.781 7.564 13.762 1.00 97.44 70 ASN A O 1
ATOM 530 N N . LEU A 1 71 ? -5.781 6.829 13.047 1.00 96.56 71 LEU A N 1
ATOM 531 C CA . LEU A 1 71 ? -5.260 6.170 11.841 1.00 96.56 71 LEU A CA 1
ATOM 532 C C . LEU A 1 71 ? -4.618 7.161 10.854 1.00 96.56 71 LEU A C 1
ATOM 534 O O . LEU A 1 71 ? -3.604 6.832 10.243 1.00 96.56 71 LEU A O 1
ATOM 538 N N . GLU A 1 72 ? -5.177 8.363 10.711 1.00 96.81 72 GLU A N 1
ATOM 539 C CA . GLU A 1 72 ? -4.632 9.418 9.849 1.00 96.81 72 GLU A CA 1
ATOM 540 C C . GLU A 1 72 ? -3.262 9.880 10.356 1.00 96.81 72 GLU A C 1
ATOM 542 O O . GLU A 1 72 ? -2.297 9.873 9.596 1.00 96.81 72 GLU A O 1
ATOM 547 N N . GLU A 1 73 ? -3.117 10.130 11.660 1.00 97.81 73 GLU A N 1
ATOM 548 C CA . GLU A 1 73 ? -1.817 10.475 12.251 1.00 97.81 73 GLU A CA 1
ATOM 549 C C . GLU A 1 73 ? -0.772 9.365 12.070 1.00 97.81 73 GLU A C 1
ATOM 551 O O . GLU A 1 73 ? 0.414 9.639 11.872 1.00 97.81 73 GLU A O 1
ATOM 556 N N . VAL A 1 74 ? -1.180 8.095 12.175 1.00 97.38 74 VAL A N 1
ATOM 557 C CA . VAL A 1 74 ? -0.283 6.955 11.929 1.00 97.38 74 VAL A CA 1
ATOM 558 C C . VAL A 1 74 ? 0.193 6.958 10.475 1.00 97.38 74 VAL A C 1
ATOM 560 O O . VAL A 1 74 ? 1.388 6.777 10.229 1.00 97.38 74 VAL A O 1
ATOM 563 N N . LEU A 1 75 ? -0.708 7.209 9.520 1.00 96.38 75 LEU A N 1
ATOM 564 C CA . LEU A 1 75 ? -0.368 7.315 8.100 1.00 96.38 75 LEU A CA 1
ATOM 565 C C . LEU A 1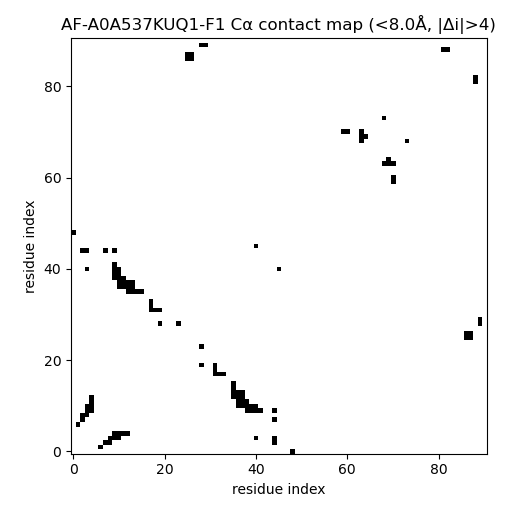 75 ? 0.567 8.499 7.823 1.00 96.38 75 LEU A C 1
ATOM 567 O O . LEU A 1 75 ? 1.547 8.336 7.098 1.00 96.38 75 LEU A O 1
ATOM 571 N N . GLU A 1 76 ? 0.326 9.663 8.427 1.00 96.94 76 GLU A N 1
ATOM 572 C CA . GLU A 1 76 ? 1.188 10.841 8.284 1.00 96.94 76 GLU A CA 1
ATOM 573 C C . GLU A 1 76 ? 2.598 10.598 8.835 1.00 96.94 76 GLU A C 1
ATOM 575 O O . GLU A 1 76 ? 3.593 10.910 8.172 1.00 96.94 76 GLU A O 1
ATOM 580 N N . LYS A 1 77 ? 2.704 9.990 10.026 1.00 96.44 77 LYS A N 1
ATOM 581 C CA . LYS A 1 77 ? 3.992 9.621 10.638 1.00 96.44 77 LYS A CA 1
ATOM 582 C C . LYS A 1 77 ? 4.767 8.648 9.753 1.00 96.44 77 LYS A C 1
ATOM 584 O O . LYS A 1 77 ? 5.973 8.819 9.564 1.00 96.44 77 LYS A O 1
ATOM 589 N N . GLU A 1 78 ? 4.087 7.655 9.184 1.00 94.75 78 GLU A N 1
ATOM 590 C CA . GLU A 1 78 ? 4.713 6.701 8.270 1.00 94.75 78 GLU A CA 1
ATOM 591 C C . GLU A 1 78 ? 5.159 7.369 6.968 1.00 94.75 78 GLU A C 1
ATOM 593 O O . GLU A 1 78 ? 6.293 7.177 6.527 1.00 94.75 78 GLU A O 1
ATOM 598 N N . HIS A 1 79 ? 4.307 8.211 6.382 1.00 93.00 79 HIS A N 1
ATOM 599 C CA . HIS A 1 79 ? 4.636 8.958 5.175 1.00 93.00 79 HIS A CA 1
ATOM 600 C C . HIS A 1 79 ? 5.862 9.855 5.387 1.00 93.00 79 HIS A C 1
ATOM 602 O O . HIS A 1 79 ? 6.762 9.878 4.543 1.00 93.00 79 HIS A O 1
ATOM 608 N N . ALA A 1 80 ? 5.949 10.551 6.525 1.00 93.75 80 ALA A N 1
ATOM 609 C CA . ALA A 1 80 ? 7.113 11.355 6.887 1.00 93.75 80 ALA A CA 1
ATOM 610 C C . ALA A 1 80 ? 8.379 10.496 7.039 1.00 93.75 80 ALA A C 1
ATOM 612 O O . ALA A 1 80 ? 9.437 10.863 6.524 1.00 93.75 80 ALA A O 1
ATOM 613 N N . ARG A 1 81 ? 8.272 9.324 7.681 1.00 91.56 81 ARG A N 1
ATOM 614 C CA . ARG A 1 81 ? 9.383 8.375 7.847 1.00 91.56 81 ARG A CA 1
ATOM 615 C C . ARG A 1 81 ? 9.908 7.862 6.507 1.00 91.56 81 ARG A C 1
ATOM 617 O O . ARG A 1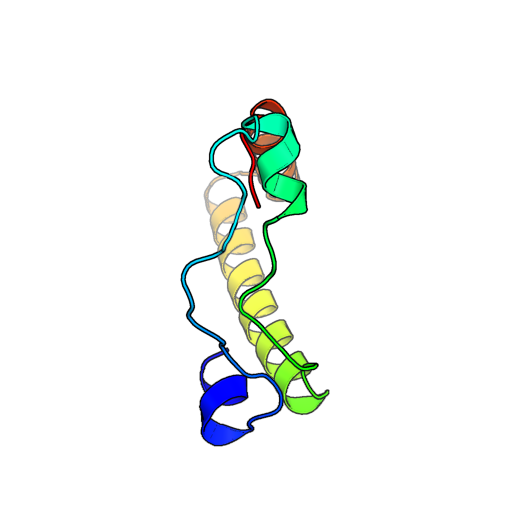 81 ? 11.117 7.858 6.291 1.00 91.56 81 ARG A O 1
ATOM 624 N N . VAL A 1 82 ? 9.016 7.461 5.602 1.00 90.00 82 VAL A N 1
ATOM 625 C CA . VAL A 1 82 ? 9.385 6.991 4.258 1.00 90.00 82 VAL A CA 1
ATOM 626 C C . VAL A 1 82 ? 9.958 8.136 3.421 1.00 90.00 82 VAL A C 1
ATOM 628 O O . VAL A 1 82 ? 10.971 7.962 2.747 1.00 90.00 82 VAL A O 1
ATOM 631 N N . SER A 1 83 ? 9.370 9.329 3.504 1.00 87.19 83 SER A N 1
ATOM 632 C CA . SER A 1 83 ? 9.837 10.513 2.771 1.00 87.19 83 SER A CA 1
ATOM 633 C C . SER A 1 83 ? 11.215 10.990 3.233 1.00 87.19 83 SER A C 1
ATOM 635 O O . SER A 1 83 ? 12.008 11.451 2.412 1.00 87.19 83 SER A O 1
ATOM 637 N N . ALA A 1 84 ? 11.546 10.830 4.519 1.00 88.56 84 ALA A N 1
ATOM 638 C CA . ALA A 1 84 ? 12.862 11.169 5.061 1.00 88.56 84 ALA A CA 1
ATOM 639 C C . ALA A 1 84 ? 14.007 10.356 4.425 1.00 88.56 84 ALA A C 1
ATOM 641 O O . ALA A 1 84 ? 15.149 10.812 4.418 1.00 88.56 84 ALA A O 1
ATOM 642 N N . LEU A 1 85 ? 13.714 9.187 3.840 1.00 84.69 85 LEU A N 1
ATOM 643 C CA . LEU A 1 85 ? 14.697 8.401 3.089 1.00 84.69 85 LEU A CA 1
ATOM 644 C C . LEU A 1 85 ? 15.112 9.082 1.774 1.00 84.69 85 LEU A C 1
ATOM 646 O O . LEU A 1 85 ? 16.171 8.764 1.235 1.00 84.69 85 LEU A O 1
ATOM 650 N N . GLY A 1 86 ? 14.321 10.022 1.246 1.00 80.94 86 GLY A N 1
ATOM 651 C CA . GLY A 1 86 ? 14.641 10.779 0.035 1.00 80.94 86 GLY A CA 1
ATOM 652 C C . GLY A 1 86 ? 15.082 9.881 -1.126 1.00 80.94 86 GLY A C 1
ATOM 653 O O . GLY A 1 86 ? 14.341 9.007 -1.569 1.00 80.94 86 GLY A O 1
ATOM 654 N N . VAL A 1 87 ? 16.320 10.070 -1.598 1.00 70.12 87 VAL A N 1
ATOM 655 C CA . VAL A 1 87 ? 16.910 9.319 -2.728 1.00 70.12 87 VAL A CA 1
ATOM 656 C C . VAL A 1 87 ? 17.150 7.830 -2.447 1.00 70.12 87 VAL A C 1
ATOM 658 O O . VAL A 1 87 ? 17.438 7.083 -3.375 1.00 70.12 87 VAL A O 1
ATOM 661 N N . PHE A 1 88 ? 17.042 7.389 -1.191 1.00 76.25 88 PHE A N 1
ATOM 662 C CA . PHE A 1 88 ? 17.134 5.976 -0.816 1.00 76.25 88 PHE A CA 1
ATOM 663 C C . PHE A 1 88 ? 15.784 5.250 -0.923 1.00 76.25 88 PHE A C 1
ATOM 665 O O . PHE A 1 88 ? 15.750 4.022 -0.865 1.00 76.25 88 PHE A O 1
ATOM 672 N N . ASN A 1 89 ? 14.678 5.980 -1.113 1.00 75.25 89 ASN A N 1
ATOM 673 C CA . ASN A 1 89 ? 13.383 5.384 -1.420 1.00 75.25 89 ASN A CA 1
ATOM 674 C C . ASN A 1 89 ? 13.278 5.098 -2.932 1.00 75.25 89 ASN A C 1
ATOM 676 O O . ASN A 1 89 ? 12.989 5.986 -3.739 1.00 75.25 89 ASN A O 1
ATOM 680 N N . LEU A 1 90 ? 13.552 3.845 -3.306 1.00 70.19 90 LEU A N 1
ATOM 681 C CA . LEU A 1 90 ? 13.597 3.348 -4.692 1.00 70.19 90 LEU A CA 1
ATOM 682 C C . LEU A 1 90 ? 12.255 2.790 -5.202 1.00 70.19 90 LEU A C 1
ATOM 684 O O . LEU A 1 90 ? 12.196 2.244 -6.303 1.00 70.19 90 LEU A O 1
ATOM 688 N N . THR A 1 91 ? 11.202 2.919 -4.398 1.00 60.59 91 THR A N 1
ATOM 689 C CA . THR A 1 91 ? 9.816 2.583 -4.756 1.00 60.59 91 THR A CA 1
ATOM 690 C C . THR A 1 91 ? 9.165 3.718 -5.543 1.00 60.59 91 THR A C 1
ATOM 692 O O . THR A 1 91 ? 8.388 3.410 -6.467 1.00 60.59 91 THR A O 1
#

pLDDT: mean 92.41, std 7.09, range [60.59, 98.56]

Secondary structure (DSSP, 8-state):
-HHHHHTS-SEEE--------TT--HHHHGGG---SEEE---HHHHHHHHHHHHHHHHHHHHHHHHTT--HHHHHHHHHHHHHHTGGG---

Foldseek 3Di:
DCCCDPVVNQKHFQDDDFDDDPPDDLLCVLVRDDHRIDHDRDPVRVVVVVVVVVVVVVVVVVVCVVVVHDPVVVVVVVVVVLCVCPSVNSD

Organism: NCBI:txid2569760

Solvent-accessible surface area (backbone atoms only — not comparable to full-atom values): 5515 Å² total; per-residue (Å²): 106,69,56,36,43,71,77,67,51,41,26,45,77,58,92,65,87,82,69,71,70,94,83,61,51,72,76,56,45,58,80,51,59,72,77,47,66,43,77,57,75,45,70,75,52,43,54,52,48,52,51,56,49,52,53,50,49,51,55,52,48,51,50,22,61,77,67,79,46,59,62,66,60,53,50,51,53,50,50,51,58,57,54,72,46,51,72,73,56,77,126